Protein AF-A0A1I6L9S2-F1 (afdb_monomer_lite)

Radius of gyration: 22.41 Å; chains: 1; bounding box: 46×23×74 Å

Secondary structure (DSSP, 8-state):
---------------HHHHHHHHHHHHHHHHHHHHHHHHGGG-S-HHHHHHHHHHHHHHHHHHHHHHHHHHHT-----SSSSSSS---

Sequence (88 aa):
MGREILSDQHYFEISGRFRDAVLARIERLERDAHEDSLLIADLLSPAHQRRQAQLVAAQIEEAVRLRACLCGTSVTVQSIHKVLTRGD

Structure (mmCIF, N/CA/C/O backbone):
data_AF-A0A1I6L9S2-F1
#
_entry.id   AF-A0A1I6L9S2-F1
#
loop_
_atom_site.group_PDB
_atom_site.id
_atom_site.type_symbol
_atom_site.label_atom_id
_atom_site.label_alt_id
_atom_site.label_comp_id
_atom_site.label_asym_id
_atom_site.label_entity_id
_atom_site.label_seq_id
_atom_site.pdbx_PDB_ins_code
_atom_site.Cartn_x
_atom_site.Cartn_y
_atom_site.Cartn_z
_atom_site.occupancy
_atom_site.B_iso_or_equiv
_atom_site.auth_seq_id
_atom_site.auth_comp_id
_atom_site.auth_asym_id
_atom_site.auth_atom_id
_atom_site.pdbx_PDB_model_num
ATOM 1 N N . MET A 1 1 ? -8.354 -1.090 55.314 1.00 36.25 1 MET A N 1
ATOM 2 C CA . MET A 1 1 ? -7.419 -0.440 54.372 1.00 36.25 1 MET A CA 1
ATOM 3 C C . MET A 1 1 ? -7.405 -1.247 53.082 1.00 36.25 1 MET A C 1
ATOM 5 O O . MET A 1 1 ? -6.685 -2.232 52.998 1.00 36.25 1 MET A O 1
ATOM 9 N N . GLY A 1 2 ? -8.286 -0.911 52.138 1.00 37.88 2 GLY A N 1
ATOM 10 C CA . GLY A 1 2 ? -8.322 -1.540 50.817 1.00 37.88 2 GLY A CA 1
ATOM 11 C C . GLY A 1 2 ? -7.392 -0.780 49.879 1.00 37.88 2 GLY A C 1
ATOM 12 O O . GLY A 1 2 ? -7.464 0.443 49.824 1.00 37.88 2 GLY A O 1
ATOM 13 N N . ARG A 1 3 ? -6.480 -1.481 49.199 1.00 42.81 3 ARG A N 1
ATOM 14 C CA . ARG A 1 3 ? -5.661 -0.888 48.137 1.00 42.81 3 ARG A CA 1
ATOM 15 C C . ARG A 1 3 ? -6.561 -0.616 46.936 1.00 42.81 3 ARG A C 1
ATOM 17 O O . ARG A 1 3 ? -6.868 -1.533 46.181 1.00 42.81 3 ARG A O 1
ATOM 24 N N . GLU A 1 4 ? -6.952 0.637 46.765 1.00 45.66 4 GLU A N 1
ATOM 25 C CA . GLU A 1 4 ? -7.425 1.154 45.486 1.00 45.66 4 GLU A CA 1
ATOM 26 C C . GLU A 1 4 ? -6.225 1.231 44.539 1.00 45.66 4 GLU A C 1
ATOM 28 O O . GLU A 1 4 ? -5.480 2.206 44.517 1.00 45.66 4 GLU A O 1
ATOM 33 N N . ILE A 1 5 ? -6.003 0.166 43.768 1.00 49.53 5 ILE A N 1
ATOM 34 C CA . ILE A 1 5 ? -5.282 0.298 42.504 1.00 49.53 5 ILE A CA 1
ATOM 35 C C . ILE A 1 5 ? -6.351 0.654 41.476 1.00 49.53 5 ILE A C 1
ATOM 37 O O . ILE A 1 5 ? -6.891 -0.210 40.791 1.00 49.53 5 ILE A O 1
ATOM 41 N N . LEU A 1 6 ? -6.694 1.94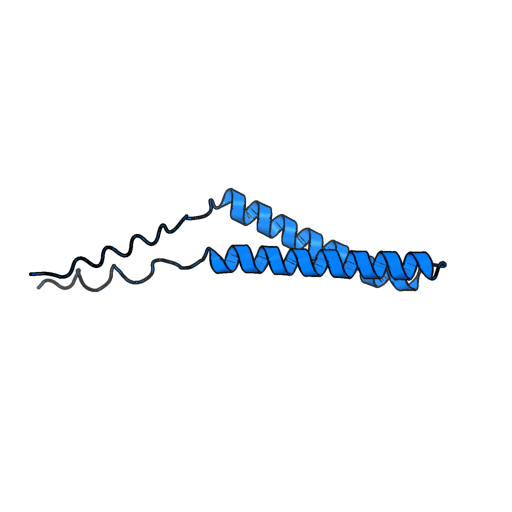0 41.411 1.00 44.88 6 LEU A N 1
ATOM 42 C CA . LEU A 1 6 ? -7.327 2.508 40.230 1.00 44.88 6 LEU A CA 1
ATOM 43 C C . LEU A 1 6 ? -6.254 2.501 39.137 1.00 44.88 6 LEU A C 1
ATOM 45 O O . LEU A 1 6 ? -5.488 3.450 38.988 1.00 44.88 6 LEU A O 1
ATOM 49 N N . SER A 1 7 ? -6.123 1.380 38.423 1.00 41.81 7 SER A N 1
ATOM 50 C CA . SER A 1 7 ? -5.404 1.379 37.156 1.00 41.81 7 SER A CA 1
ATOM 51 C C . SER A 1 7 ? -6.294 2.106 36.161 1.00 41.81 7 SER A C 1
ATOM 53 O O . SER A 1 7 ? -7.161 1.503 35.527 1.00 41.81 7 SER A O 1
ATOM 55 N N . ASP A 1 8 ? -6.091 3.414 36.085 1.00 42.69 8 ASP A N 1
ATOM 56 C CA . ASP A 1 8 ? -6.658 4.320 35.096 1.00 42.69 8 ASP A CA 1
ATOM 57 C C . ASP A 1 8 ? -6.060 4.005 33.715 1.00 42.69 8 ASP A C 1
ATOM 59 O O . ASP A 1 8 ? -5.292 4.758 33.117 1.00 42.69 8 ASP A O 1
ATOM 63 N N . GLN A 1 9 ? -6.325 2.791 33.233 1.00 40.62 9 GLN A N 1
ATOM 64 C CA . GLN A 1 9 ? -6.077 2.428 31.855 1.00 40.62 9 GLN A CA 1
ATOM 65 C C . GLN A 1 9 ? -7.191 3.088 31.058 1.00 40.62 9 GLN A C 1
ATOM 67 O O . GLN A 1 9 ? -8.281 2.545 30.915 1.00 40.62 9 GLN A O 1
ATOM 72 N N . HIS A 1 10 ? -6.923 4.298 30.581 1.00 38.06 10 HIS A N 1
ATOM 73 C CA . HIS A 1 10 ? -7.727 4.960 29.569 1.00 38.06 10 HIS A CA 1
ATOM 74 C C . HIS A 1 10 ? -7.777 4.081 28.306 1.00 38.06 10 HIS A C 1
ATOM 76 O O . HIS A 1 10 ? -6.956 4.204 27.396 1.00 38.06 10 HIS A O 1
ATOM 82 N N . TYR A 1 11 ? -8.745 3.167 28.264 1.00 49.66 11 TYR A N 1
ATOM 83 C CA . TYR A 1 11 ? -9.126 2.411 27.080 1.00 49.66 11 TYR A CA 1
ATOM 84 C C . TYR A 1 11 ? -9.812 3.377 26.115 1.00 49.66 11 TYR A C 1
ATOM 86 O O . TYR A 1 11 ? -11.023 3.579 26.165 1.00 49.66 11 TYR A O 1
ATOM 94 N N . PHE A 1 12 ? -9.035 4.028 25.251 1.00 51.12 12 PHE A N 1
ATOM 95 C CA . PHE A 1 12 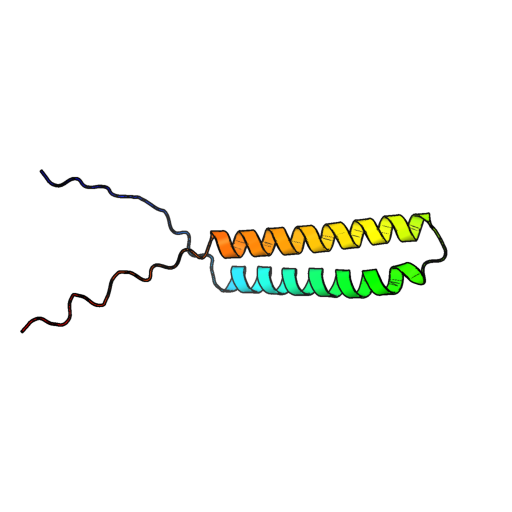? -9.606 4.759 24.127 1.00 51.12 12 PHE A CA 1
ATOM 96 C C . PHE A 1 12 ? -10.166 3.746 23.129 1.00 51.12 12 PHE A C 1
ATOM 98 O O . PHE A 1 12 ? -9.437 3.143 22.342 1.00 51.12 12 PHE A O 1
ATOM 105 N N . GLU A 1 13 ? -11.478 3.547 23.184 1.00 60.47 13 GLU A N 1
ATOM 106 C CA . GLU A 1 13 ? -12.209 2.755 22.207 1.00 60.47 13 GLU A CA 1
ATOM 107 C C . GLU A 1 13 ? -12.178 3.511 20.870 1.00 60.47 13 GLU A C 1
ATOM 109 O O . GLU A 1 13 ? -12.812 4.555 20.699 1.00 60.47 13 GLU A O 1
ATOM 114 N N . ILE A 1 14 ? -11.367 3.046 19.915 1.00 71.69 14 ILE A N 1
ATOM 115 C CA . ILE A 1 14 ? -11.360 3.657 18.584 1.00 71.69 14 ILE A CA 1
ATOM 116 C C . ILE A 1 14 ? -12.735 3.472 17.952 1.00 71.69 14 ILE A C 1
ATOM 118 O O . ILE A 1 14 ? -13.244 2.352 17.876 1.00 71.69 14 ILE A O 1
ATOM 122 N N . SER A 1 15 ? -13.309 4.566 17.446 1.00 82.25 15 SER A N 1
ATOM 123 C CA . SER A 1 15 ? -14.614 4.511 16.785 1.00 82.25 15 SER A CA 1
ATOM 124 C C . SER A 1 15 ? -14.617 3.492 15.638 1.00 82.25 15 SER A C 1
ATOM 126 O O . SER A 1 15 ? -13.644 3.395 14.884 1.00 82.25 15 SER A O 1
ATOM 128 N N . GLY A 1 16 ? -15.734 2.778 15.457 1.00 84.44 16 GLY A N 1
ATOM 129 C CA . GLY A 1 16 ? -15.895 1.820 14.354 1.00 84.44 16 GLY A CA 1
ATOM 130 C C . GLY A 1 16 ? -15.592 2.443 12.988 1.00 84.44 16 GLY A C 1
ATOM 131 O O . GLY A 1 16 ? -14.825 1.887 12.216 1.00 84.44 16 GLY A O 1
ATOM 132 N N . ARG A 1 17 ? -16.045 3.684 12.752 1.00 86.38 17 ARG A N 1
ATOM 133 C CA . ARG A 1 17 ? -15.754 4.431 11.514 1.00 86.38 17 ARG A CA 1
ATOM 134 C C . ARG A 1 17 ? -14.257 4.622 11.260 1.00 86.38 17 ARG A C 1
ATOM 136 O O . ARG A 1 17 ? -13.822 4.552 10.115 1.00 86.38 17 ARG A O 1
ATOM 143 N N . PHE A 1 18 ? -13.476 4.895 12.307 1.00 87.00 18 PHE A N 1
ATOM 144 C CA . PHE 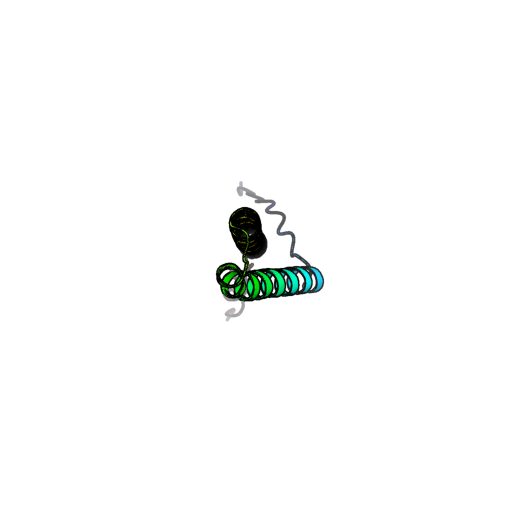A 1 18 ? -12.024 5.015 12.181 1.00 87.00 18 PHE A CA 1
ATOM 145 C C . PHE A 1 18 ? -11.393 3.659 11.865 1.00 87.00 18 PHE A C 1
ATOM 147 O O . PHE A 1 18 ? -10.567 3.573 10.960 1.00 87.00 18 PHE A O 1
ATOM 154 N N . ARG A 1 19 ? -11.816 2.599 12.565 1.00 90.12 19 ARG A N 1
ATOM 155 C CA . ARG A 1 19 ? -11.360 1.230 12.295 1.00 90.12 19 ARG A CA 1
ATOM 156 C C . ARG A 1 19 ? -11.613 0.848 10.837 1.00 90.12 19 ARG A C 1
ATOM 158 O O . ARG A 1 19 ? -10.674 0.434 10.167 1.00 90.12 19 ARG A O 1
ATOM 165 N N . ASP A 1 20 ? -12.827 1.056 10.340 1.00 91.62 20 ASP A N 1
ATOM 166 C CA . ASP A 1 20 ? -13.208 0.724 8.964 1.00 91.62 20 ASP A CA 1
ATOM 167 C C . ASP A 1 20 ? -12.38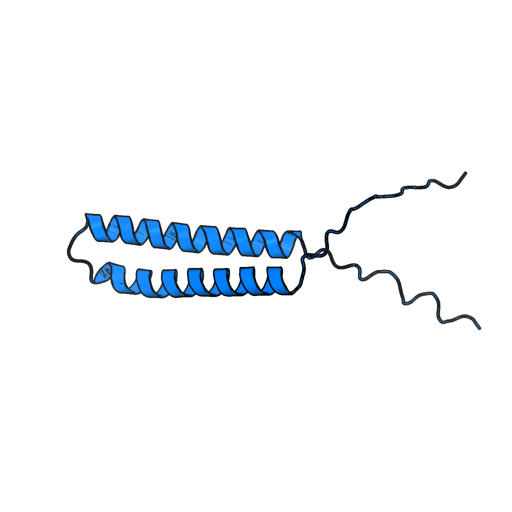7 1.522 7.944 1.00 91.62 20 ASP A C 1
ATOM 169 O O . ASP A 1 20 ? -11.901 0.969 6.958 1.00 91.62 20 ASP A O 1
ATOM 173 N N . ALA A 1 21 ? -12.156 2.813 8.201 1.00 94.38 21 ALA A N 1
ATOM 174 C CA . ALA A 1 21 ? -11.326 3.650 7.337 1.00 94.38 21 ALA A CA 1
ATOM 175 C C . ALA A 1 21 ? -9.862 3.177 7.290 1.00 94.38 21 ALA A C 1
ATOM 177 O O . ALA A 1 21 ? -9.242 3.184 6.222 1.00 94.38 21 ALA A O 1
ATOM 178 N N . VAL A 1 22 ? -9.303 2.755 8.429 1.00 94.25 22 VAL A N 1
ATOM 179 C CA . VAL A 1 22 ? -7.944 2.203 8.497 1.00 94.25 22 VAL A CA 1
ATOM 180 C C . VAL A 1 22 ? -7.873 0.841 7.808 1.00 94.25 22 VAL A C 1
ATOM 182 O O . VAL A 1 22 ? -6.947 0.620 7.032 1.00 94.25 22 VAL A O 1
ATOM 185 N N . LEU A 1 23 ? -8.857 -0.039 8.013 1.00 95.50 23 LEU A N 1
ATOM 186 C CA . LEU A 1 23 ? -8.940 -1.337 7.333 1.00 95.50 23 LEU A CA 1
ATOM 187 C C . LEU A 1 23 ? -9.019 -1.174 5.811 1.00 95.50 23 LEU A C 1
ATOM 189 O O . LEU A 1 23 ? -8.208 -1.756 5.097 1.00 95.50 23 LEU A O 1
ATOM 193 N N . ALA A 1 24 ? -9.887 -0.292 5.313 1.00 97.88 24 ALA A N 1
ATOM 194 C CA . ALA A 1 24 ? -9.981 -0.001 3.882 1.00 97.88 24 ALA A CA 1
ATOM 195 C C . ALA A 1 24 ? -8.668 0.568 3.307 1.00 97.88 24 ALA A C 1
ATOM 197 O O . ALA A 1 24 ? -8.323 0.339 2.145 1.00 97.88 24 ALA A O 1
ATOM 198 N N . ARG A 1 25 ? -7.907 1.328 4.109 1.00 98.00 25 ARG A N 1
ATOM 199 C CA . ARG A 1 25 ? -6.576 1.808 3.712 1.00 98.00 25 ARG A CA 1
ATOM 200 C C . ARG A 1 25 ? -5.557 0.673 3.654 1.00 98.00 25 ARG A C 1
ATOM 202 O O . ARG A 1 25 ? -4.785 0.655 2.700 1.00 98.00 25 ARG A O 1
ATOM 209 N N . ILE A 1 26 ? -5.564 -0.237 4.626 1.00 98.12 26 ILE A N 1
ATOM 210 C CA . ILE A 1 26 ? -4.707 -1.431 4.638 1.00 98.12 26 ILE A CA 1
ATOM 211 C C . ILE A 1 26 ? -4.964 -2.272 3.384 1.00 98.12 26 ILE A C 1
ATOM 213 O O . ILE A 1 26 ? -4.025 -2.549 2.648 1.00 98.12 26 ILE A O 1
ATOM 217 N N . GLU A 1 27 ? -6.226 -2.588 3.088 1.00 98.25 27 GLU A N 1
ATOM 218 C CA . GLU A 1 27 ? -6.597 -3.391 1.913 1.00 98.25 27 GLU A CA 1
ATOM 219 C C . GLU A 1 27 ? -6.131 -2.757 0.601 1.00 98.25 27 GLU A C 1
ATOM 221 O O . GLU A 1 27 ? -5.672 -3.448 -0.306 1.00 98.25 27 GLU A O 1
ATOM 226 N N . ARG A 1 28 ? -6.232 -1.427 0.489 1.00 98.56 28 ARG A N 1
ATOM 227 C CA . ARG A 1 28 ? -5.720 -0.710 -0.680 1.00 98.56 28 ARG A CA 1
ATOM 228 C C . ARG A 1 28 ? -4.201 -0.804 -0.784 1.00 98.56 28 ARG A C 1
ATOM 230 O O . ARG A 1 28 ? -3.720 -1.130 -1.854 1.00 98.56 28 ARG A O 1
ATOM 237 N N . LEU A 1 29 ? -3.464 -0.565 0.300 1.00 98.56 29 LEU A N 1
ATOM 238 C CA . LEU A 1 29 ? -2.001 -0.673 0.287 1.00 98.56 29 LEU A CA 1
ATOM 239 C C . LEU A 1 29 ? -1.535 -2.079 -0.104 1.00 98.56 29 LEU A C 1
ATOM 241 O O . LEU A 1 29 ? -0.594 -2.212 -0.876 1.00 98.56 29 LEU A O 1
ATOM 245 N N . GLU A 1 30 ? -2.200 -3.116 0.407 1.00 98.38 30 GLU A N 1
ATOM 246 C CA . GLU A 1 30 ? -1.876 -4.513 0.104 1.00 98.38 30 GLU A CA 1
ATOM 247 C C . GLU A 1 30 ? -2.181 -4.869 -1.356 1.00 98.38 30 GLU A C 1
ATOM 249 O O . GLU A 1 30 ? -1.357 -5.506 -2.014 1.00 98.38 30 GLU A O 1
ATOM 254 N N . ARG A 1 31 ? -3.334 -4.433 -1.882 1.00 98.44 31 ARG A N 1
ATOM 255 C CA . ARG A 1 31 ? -3.689 -4.635 -3.292 1.00 98.44 31 ARG A CA 1
ATOM 256 C C . ARG A 1 31 ? -2.728 -3.900 -4.221 1.00 98.44 31 ARG A C 1
ATOM 258 O O . ARG A 1 31 ? -2.195 -4.523 -5.132 1.00 98.44 31 ARG A O 1
ATOM 265 N N . ASP A 1 32 ? -2.487 -2.617 -3.969 1.00 98.12 32 ASP A N 1
ATOM 266 C CA . ASP A 1 32 ? -1.623 -1.791 -4.811 1.00 98.12 32 ASP A CA 1
ATOM 267 C C . ASP A 1 32 ? -0.190 -2.358 -4.803 1.00 98.12 32 ASP A C 1
ATOM 269 O O . ASP A 1 32 ? 0.399 -2.543 -5.861 1.00 98.12 32 ASP A O 1
ATOM 273 N N . ALA A 1 33 ? 0.333 -2.765 -3.637 1.00 98.19 33 ALA A N 1
ATOM 274 C CA . ALA A 1 33 ? 1.641 -3.416 -3.533 1.00 98.19 33 ALA A CA 1
ATOM 275 C C . ALA A 1 33 ? 1.716 -4.739 -4.308 1.00 98.19 33 ALA A C 1
ATOM 277 O O . ALA A 1 33 ? 2.743 -5.045 -4.917 1.00 98.19 33 ALA A O 1
ATOM 278 N N . HIS A 1 34 ? 0.643 -5.535 -4.287 1.00 98.19 34 HIS A N 1
ATOM 279 C CA . HIS A 1 34 ? 0.575 -6.773 -5.053 1.00 98.19 34 HIS A CA 1
ATOM 280 C C . HIS A 1 34 ? 0.597 -6.498 -6.560 1.00 98.19 34 HIS A C 1
ATOM 282 O O . HIS A 1 34 ? 1.444 -7.051 -7.261 1.00 98.19 34 HIS A O 1
ATOM 288 N N . GLU A 1 35 ? -0.276 -5.617 -7.046 1.00 97.56 35 GLU A N 1
ATOM 289 C CA . GLU A 1 35 ? -0.346 -5.234 -8.460 1.00 97.56 35 GLU A CA 1
ATOM 290 C C . GLU A 1 35 ? 0.982 -4.632 -8.939 1.00 97.56 35 GLU A C 1
ATOM 292 O O . GLU A 1 35 ? 1.551 -5.086 -9.934 1.00 97.56 35 GLU A O 1
ATOM 297 N N . ASP A 1 36 ? 1.538 -3.691 -8.175 1.00 96.31 36 ASP A N 1
ATOM 298 C CA . ASP A 1 36 ? 2.816 -3.052 -8.469 1.00 96.31 36 ASP A CA 1
ATOM 299 C C . ASP A 1 36 ? 3.954 -4.076 -8.527 1.00 96.31 36 ASP A C 1
ATOM 301 O O . ASP A 1 36 ? 4.803 -3.991 -9.414 1.00 96.31 36 ASP A O 1
ATOM 305 N N . SER A 1 37 ? 3.963 -5.075 -7.634 1.00 97.31 37 SER A N 1
ATOM 306 C CA . SER A 1 37 ? 4.999 -6.114 -7.617 1.00 97.31 37 SER A CA 1
ATOM 307 C C . SER A 1 37 ? 5.017 -6.973 -8.883 1.00 97.31 37 SER A C 1
ATOM 309 O O . SER A 1 37 ? 6.097 -7.336 -9.354 1.00 97.31 37 SER A O 1
ATOM 311 N N . LEU A 1 38 ? 3.844 -7.253 -9.462 1.00 97.44 38 LEU A N 1
ATOM 312 C CA . LEU A 1 38 ? 3.718 -8.020 -10.703 1.00 97.44 38 LEU A CA 1
ATOM 313 C C . LEU A 1 38 ? 4.255 -7.226 -11.897 1.00 97.44 38 LEU A C 1
ATOM 315 O O . LEU A 1 38 ? 4.929 -7.786 -12.758 1.00 97.44 38 LEU A O 1
ATOM 319 N N . LEU A 1 39 ? 4.016 -5.913 -11.911 1.00 95.12 39 LEU A N 1
ATOM 320 C CA . LEU A 1 39 ? 4.400 -5.026 -13.009 1.00 95.12 39 LEU A CA 1
ATOM 321 C C . LEU A 1 39 ? 5.884 -4.628 -12.994 1.00 95.12 39 LEU A C 1
ATOM 323 O O . LEU A 1 39 ? 6.385 -4.118 -13.996 1.00 95.12 39 LEU A O 1
ATOM 327 N N . ILE A 1 40 ? 6.620 -4.861 -11.896 1.00 95.81 40 ILE A N 1
ATOM 328 C CA . ILE A 1 40 ? 8.055 -4.524 -11.811 1.00 95.81 40 ILE A CA 1
ATOM 329 C C . ILE A 1 40 ? 8.847 -5.178 -12.947 1.00 95.81 40 ILE A C 1
ATOM 331 O O . ILE A 1 40 ? 9.716 -4.527 -13.530 1.00 95.81 40 ILE A O 1
ATOM 335 N N . ALA A 1 41 ? 8.557 -6.441 -13.266 1.00 93.06 41 ALA A N 1
ATOM 336 C CA . ALA A 1 41 ? 9.283 -7.189 -14.291 1.00 93.06 41 ALA A CA 1
ATOM 337 C C . ALA A 1 41 ? 9.113 -6.594 -15.701 1.00 93.06 41 ALA A C 1
ATOM 339 O O . ALA A 1 41 ? 10.019 -6.716 -16.526 1.00 93.06 41 ALA A O 1
ATOM 340 N N . ASP A 1 42 ? 8.006 -5.889 -15.945 1.00 96.31 42 ASP A N 1
ATOM 341 C CA . ASP A 1 42 ? 7.674 -5.297 -17.243 1.00 96.31 42 ASP A CA 1
ATOM 342 C C . ASP A 1 42 ? 8.309 -3.907 -17.443 1.00 96.31 42 ASP A C 1
ATOM 344 O O . ASP A 1 42 ? 8.305 -3.347 -18.545 1.00 96.31 42 ASP A O 1
ATOM 348 N N . LEU A 1 43 ? 8.895 -3.320 -16.392 1.00 95.38 43 LEU A N 1
ATOM 349 C CA . LEU A 1 43 ? 9.540 -2.012 -16.476 1.00 95.38 43 LEU A CA 1
ATOM 350 C C . LEU A 1 43 ? 10.883 -2.106 -17.210 1.00 95.38 43 LEU A C 1
ATOM 352 O O . LEU A 1 43 ? 11.828 -2.731 -16.740 1.00 95.38 43 LEU A O 1
ATOM 356 N N . LEU A 1 44 ? 11.022 -1.368 -18.312 1.00 95.56 44 LEU A N 1
ATOM 357 C CA . LEU A 1 44 ? 12.229 -1.377 -19.154 1.00 95.56 44 LEU A CA 1
ATOM 358 C C . LEU A 1 44 ? 13.476 -0.762 -18.495 1.00 95.56 44 LEU A C 1
ATOM 360 O O . LEU A 1 44 ? 14.602 -1.038 -18.900 1.00 95.56 44 LEU A O 1
ATOM 364 N N . SER A 1 45 ? 13.291 0.118 -17.508 1.00 97.56 45 SER A N 1
ATOM 365 C CA . SER A 1 45 ? 14.392 0.843 -16.866 1.00 97.56 45 SER A CA 1
ATOM 366 C C . SER A 1 45 ? 14.737 0.237 -15.505 1.00 97.56 45 SER A C 1
ATOM 368 O O . SER A 1 45 ? 13.893 0.271 -14.604 1.00 97.56 45 SER A O 1
ATOM 370 N N . PRO A 1 46 ? 15.998 -0.175 -15.270 1.00 96.81 46 PRO A N 1
ATOM 371 C CA . PRO A 1 46 ? 16.450 -0.645 -13.958 1.00 96.81 46 PRO A CA 1
ATOM 372 C C . PRO A 1 46 ? 16.300 0.398 -12.841 1.00 96.81 46 PRO A C 1
ATOM 374 O O . PRO A 1 46 ? 16.241 0.067 -11.658 1.00 96.81 46 PRO A O 1
ATOM 377 N N . ALA A 1 47 ? 16.270 1.691 -13.180 1.00 97.44 47 ALA A N 1
ATOM 378 C CA . ALA A 1 47 ? 15.999 2.742 -12.203 1.00 97.44 47 ALA A CA 1
ATOM 379 C C . ALA A 1 47 ? 14.513 2.797 -11.816 1.00 97.44 47 ALA A C 1
ATOM 381 O O . ALA A 1 47 ? 14.204 3.065 -10.656 1.00 97.44 47 ALA A O 1
ATOM 382 N N . HIS A 1 48 ? 13.605 2.536 -12.763 1.00 97.44 48 HIS A N 1
ATOM 383 C CA . HIS A 1 48 ? 12.168 2.446 -12.492 1.00 97.44 48 HIS A CA 1
ATOM 384 C C . HIS A 1 48 ? 11.840 1.191 -11.693 1.00 97.44 48 HIS A C 1
ATOM 386 O O . HIS A 1 48 ? 11.153 1.310 -10.688 1.00 97.44 48 HIS A O 1
ATOM 392 N N . GLN A 1 49 ? 12.429 0.044 -12.041 1.00 97.94 49 GLN A N 1
ATOM 393 C CA . GLN A 1 49 ? 12.289 -1.194 -11.267 1.00 97.94 49 GLN A CA 1
ATOM 394 C C . GLN A 1 49 ? 12.668 -0.996 -9.795 1.00 97.94 49 GLN A C 1
ATOM 396 O O . GLN A 1 49 ? 11.905 -1.348 -8.902 1.00 97.94 49 GLN A O 1
ATOM 401 N N . ARG A 1 50 ? 13.820 -0.364 -9.526 1.00 97.94 50 ARG A N 1
ATOM 402 C CA . ARG A 1 50 ? 14.269 -0.089 -8.151 1.00 97.94 50 ARG A CA 1
ATOM 403 C C . ARG A 1 50 ? 13.328 0.844 -7.396 1.00 97.94 50 ARG A C 1
ATOM 405 O O . ARG A 1 50 ? 13.020 0.576 -6.241 1.00 97.94 50 ARG A O 1
ATOM 412 N N . ARG A 1 51 ? 12.871 1.925 -8.037 1.00 97.56 51 ARG A N 1
ATOM 413 C CA . ARG A 1 51 ? 11.908 2.852 -7.424 1.00 97.56 51 ARG A CA 1
ATOM 414 C C . ARG A 1 51 ? 10.574 2.165 -7.133 1.00 97.56 51 ARG A C 1
ATOM 416 O O . ARG A 1 51 ? 10.038 2.345 -6.048 1.00 97.56 51 ARG A O 1
ATOM 423 N N . GLN A 1 52 ? 10.090 1.342 -8.059 1.00 98.00 52 GLN A N 1
ATOM 424 C CA . GLN A 1 52 ? 8.849 0.594 -7.893 1.00 98.00 52 GLN A CA 1
ATOM 425 C C . GLN A 1 52 ? 8.968 -0.446 -6.771 1.00 98.00 52 GLN A C 1
ATOM 427 O O . GLN A 1 52 ? 8.098 -0.524 -5.914 1.00 98.00 52 GLN A O 1
ATOM 432 N N . ALA A 1 53 ? 10.089 -1.165 -6.682 1.00 97.88 53 ALA A N 1
ATOM 433 C CA . ALA A 1 53 ? 10.350 -2.089 -5.578 1.00 97.88 53 ALA A CA 1
ATOM 434 C C . ALA A 1 53 ? 10.396 -1.383 -4.209 1.00 97.88 53 ALA A C 1
ATOM 436 O O . ALA A 1 53 ? 9.883 -1.905 -3.221 1.00 97.88 53 ALA A O 1
ATOM 437 N N . GLN A 1 54 ? 10.983 -0.182 -4.139 1.00 98.31 54 GLN A N 1
ATOM 438 C CA . GLN A 1 54 ? 10.987 0.630 -2.917 1.00 98.31 54 GLN A CA 1
ATOM 439 C C . GLN A 1 54 ? 9.581 1.104 -2.532 1.00 98.31 54 GLN A C 1
ATOM 441 O O . GLN A 1 54 ? 9.249 1.115 -1.348 1.00 98.31 54 GLN A O 1
ATOM 446 N N . LEU A 1 55 ? 8.753 1.465 -3.516 1.00 97.75 55 LEU A N 1
ATOM 447 C CA . LEU A 1 55 ? 7.357 1.833 -3.287 1.00 97.75 55 LEU A CA 1
ATOM 448 C C . LEU A 1 55 ? 6.555 0.655 -2.720 1.00 97.75 55 LEU A C 1
ATOM 450 O O . LEU A 1 55 ? 5.901 0.822 -1.692 1.00 97.75 55 LEU A O 1
ATOM 454 N N . VAL A 1 56 ? 6.685 -0.532 -3.323 1.00 98.50 56 VAL A N 1
ATOM 455 C CA . VAL A 1 56 ? 6.061 -1.777 -2.840 1.00 98.50 56 VAL A CA 1
ATOM 456 C C . VAL A 1 56 ? 6.449 -2.055 -1.389 1.00 98.50 56 VAL A C 1
ATOM 458 O O . VAL A 1 56 ? 5.588 -2.306 -0.546 1.00 98.50 56 VAL A O 1
ATOM 461 N N . ALA A 1 57 ? 7.739 -1.945 -1.058 1.00 98.31 57 ALA A N 1
ATOM 462 C CA . ALA A 1 57 ? 8.207 -2.132 0.313 1.00 98.31 57 ALA A CA 1
ATOM 463 C C . ALA A 1 57 ? 7.570 -1.126 1.290 1.00 98.31 57 ALA A C 1
ATOM 465 O O . ALA A 1 57 ? 7.126 -1.517 2.369 1.00 98.31 57 ALA A O 1
ATOM 466 N N . ALA A 1 58 ? 7.473 0.150 0.904 1.00 98.25 58 ALA A N 1
ATOM 467 C CA . ALA A 1 58 ? 6.869 1.190 1.733 1.00 98.25 58 ALA A CA 1
ATOM 468 C C . ALA A 1 58 ? 5.354 0.992 1.932 1.00 98.25 58 ALA A C 1
ATOM 470 O O . ALA A 1 58 ? 4.845 1.220 3.032 1.00 98.25 58 ALA A O 1
ATOM 471 N N . GLN A 1 59 ? 4.630 0.549 0.898 1.00 98.12 59 GLN A N 1
ATOM 472 C CA . GLN A 1 59 ? 3.203 0.221 0.992 1.00 98.12 59 GLN A CA 1
ATOM 473 C C . GLN A 1 59 ? 2.966 -0.935 1.978 1.00 98.12 59 GLN A C 1
ATOM 475 O O . GLN A 1 59 ? 2.091 -0.836 2.842 1.00 98.12 59 GLN A O 1
ATOM 480 N N . ILE A 1 60 ? 3.779 -1.996 1.895 1.00 98.44 60 ILE A N 1
ATOM 481 C C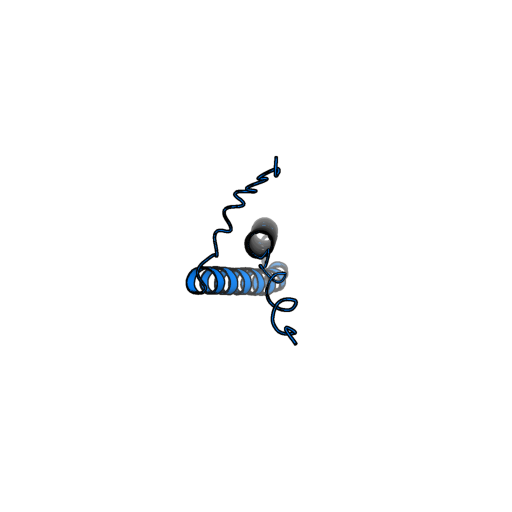A . ILE A 1 60 ? 3.706 -3.155 2.799 1.00 98.44 60 ILE A CA 1
ATOM 482 C C . ILE A 1 60 ? 4.040 -2.750 4.239 1.00 98.44 60 ILE A C 1
ATOM 484 O O . ILE A 1 60 ? 3.307 -3.109 5.162 1.00 98.44 60 ILE A O 1
ATOM 488 N N . GLU A 1 61 ? 5.113 -1.982 4.451 1.00 98.31 61 GLU A N 1
ATOM 489 C CA . GLU A 1 61 ? 5.493 -1.509 5.787 1.00 98.31 61 GLU A CA 1
ATOM 490 C C . GLU A 1 61 ? 4.360 -0.696 6.426 1.00 98.31 61 GLU A C 1
ATOM 492 O O . GLU A 1 61 ? 3.995 -0.924 7.580 1.00 98.31 61 GLU A O 1
ATOM 497 N N . GLU A 1 62 ? 3.752 0.218 5.670 1.00 98.25 62 GLU A N 1
ATOM 498 C CA . GLU A 1 62 ? 2.640 1.023 6.165 1.00 98.25 62 GLU A CA 1
ATOM 499 C C . GLU A 1 62 ? 1.412 0.168 6.506 1.00 98.25 62 GLU A C 1
ATOM 501 O O . GLU A 1 62 ? 0.807 0.367 7.562 1.00 98.25 62 GLU A O 1
ATOM 506 N N . ALA A 1 63 ? 1.060 -0.813 5.671 1.00 97.88 63 ALA A N 1
ATOM 507 C CA . ALA A 1 63 ? -0.032 -1.738 5.965 1.00 97.88 63 ALA A CA 1
ATOM 508 C C . ALA A 1 63 ? 0.209 -2.489 7.289 1.00 97.88 63 ALA A C 1
ATOM 510 O O . ALA A 1 63 ? -0.686 -2.571 8.136 1.00 97.88 63 ALA A O 1
ATOM 511 N N . VAL A 1 64 ? 1.441 -2.959 7.519 1.00 97.50 64 VAL A N 1
ATOM 512 C CA . VAL A 1 64 ? 1.845 -3.610 8.774 1.00 97.50 64 VAL A CA 1
ATOM 513 C C . VAL A 1 64 ? 1.733 -2.654 9.963 1.00 97.50 64 VAL A C 1
ATOM 515 O O . VAL A 1 64 ? 1.156 -3.027 10.989 1.00 97.50 64 VAL A O 1
ATOM 518 N N . ARG A 1 65 ? 2.220 -1.412 9.841 1.00 95.88 65 ARG A N 1
ATOM 519 C CA . ARG A 1 65 ? 2.117 -0.401 10.911 1.00 95.88 65 ARG A CA 1
ATOM 520 C C . ARG A 1 65 ? 0.666 -0.109 11.282 1.00 95.88 65 ARG A C 1
ATOM 522 O O . ARG A 1 65 ? 0.331 -0.059 12.466 1.00 95.88 65 ARG A O 1
ATOM 529 N N . LEU A 1 66 ? -0.208 0.035 10.289 1.00 93.50 66 LEU A N 1
ATOM 530 C CA . LEU A 1 66 ? -1.633 0.282 10.509 1.00 93.50 66 LEU A CA 1
ATOM 531 C C . LEU A 1 66 ? -2.324 -0.917 11.175 1.00 93.50 66 LEU A C 1
ATOM 533 O O . LEU A 1 66 ? -3.103 -0.724 12.111 1.00 93.50 66 LEU A O 1
ATOM 537 N N . ARG A 1 67 ? -1.998 -2.155 10.773 1.00 92.94 67 ARG A N 1
ATOM 538 C CA . ARG A 1 67 ? -2.488 -3.369 11.453 1.00 92.94 67 ARG A CA 1
ATOM 539 C C . ARG A 1 67 ? -2.033 -3.411 12.913 1.00 92.94 67 ARG A C 1
ATOM 541 O O . ARG A 1 67 ? -2.857 -3.642 13.794 1.00 92.94 67 ARG A O 1
ATOM 548 N N . ALA A 1 68 ? -0.760 -3.126 13.188 1.00 87.94 68 ALA A N 1
ATOM 549 C CA . ALA A 1 68 ? -0.233 -3.079 14.551 1.00 87.94 68 ALA A CA 1
ATOM 550 C C . ALA A 1 68 ? -0.942 -2.017 15.412 1.00 87.94 68 ALA A C 1
ATOM 552 O O . ALA A 1 68 ? -1.281 -2.289 16.564 1.00 87.94 68 ALA A O 1
ATOM 553 N N . CYS A 1 69 ? -1.242 -0.846 14.842 1.00 86.00 69 CYS A N 1
ATOM 554 C CA . CYS A 1 69 ? -2.022 0.202 15.502 1.00 86.00 69 CYS A CA 1
ATOM 555 C C . CYS A 1 69 ? -3.439 -0.275 15.879 1.00 86.00 69 CYS A C 1
ATOM 557 O O . CYS A 1 69 ? -3.885 -0.052 17.006 1.00 86.00 69 CYS A O 1
ATOM 559 N N . LEU A 1 70 ? -4.130 -0.994 14.984 1.00 84.94 70 LEU A N 1
ATOM 560 C CA . LEU A 1 70 ? -5.457 -1.568 15.261 1.00 84.94 70 LEU A CA 1
ATOM 561 C C . LEU A 1 70 ? -5.432 -2.722 16.280 1.00 84.94 70 LEU A C 1
ATOM 563 O O . LEU A 1 70 ? -6.413 -2.927 16.997 1.00 84.94 70 LEU A O 1
ATOM 567 N N . CYS A 1 71 ? -4.335 -3.480 16.354 1.00 78.38 71 CYS A N 1
ATOM 568 C CA . CYS A 1 71 ? -4.157 -4.538 17.352 1.00 78.38 71 CYS A CA 1
ATOM 569 C C . CYS A 1 71 ? -3.841 -3.966 18.739 1.00 78.38 71 CYS A C 1
ATOM 571 O O . CYS A 1 71 ? -4.441 -4.384 19.725 1.00 78.38 71 CYS A O 1
ATOM 573 N N . GLY A 1 72 ? -2.950 -2.972 18.821 1.00 69.75 72 GLY A N 1
ATOM 574 C CA . GLY A 1 72 ? -2.580 -2.313 20.082 1.00 69.75 72 GLY A CA 1
ATOM 575 C C . GLY A 1 72 ? -3.723 -1.531 20.740 1.00 69.75 72 GLY A C 1
ATOM 576 O O . GLY A 1 72 ? -3.637 -1.161 21.904 1.00 69.75 72 GLY A O 1
ATOM 577 N N . THR A 1 73 ? -4.808 -1.310 20.005 1.00 58.84 73 THR A N 1
ATOM 578 C CA . THR A 1 73 ? -6.041 -0.653 20.457 1.00 58.84 73 THR A CA 1
ATOM 579 C C . THR A 1 73 ? -7.173 -1.643 20.751 1.00 58.84 73 THR A C 1
ATOM 581 O O . THR A 1 73 ? -8.241 -1.244 21.208 1.00 58.84 73 THR A O 1
ATOM 584 N N . SER A 1 74 ? -6.955 -2.942 20.521 1.00 47.03 74 SER A N 1
ATOM 585 C CA . SER A 1 74 ? -7.905 -4.022 20.796 1.00 47.03 74 SER A CA 1
ATOM 586 C C . SER A 1 74 ? -7.503 -4.802 22.049 1.00 47.03 74 SER A C 1
ATOM 588 O O . SER A 1 74 ? -7.336 -6.018 22.001 1.00 47.03 74 SER A O 1
ATOM 590 N N . VAL A 1 75 ? -7.356 -4.127 23.192 1.00 44.06 75 VAL A N 1
ATOM 591 C CA . VAL A 1 75 ? -7.452 -4.821 24.484 1.00 44.06 75 VAL A CA 1
ATOM 592 C C . VAL A 1 75 ? -8.912 -4.736 24.909 1.00 44.06 75 VAL A C 1
ATOM 594 O O . VAL A 1 75 ? -9.400 -3.707 25.366 1.00 44.06 75 VAL A O 1
ATOM 597 N N . THR A 1 76 ? -9.641 -5.812 24.639 1.00 40.44 76 THR A N 1
ATOM 598 C CA . THR A 1 76 ? -11.074 -5.917 24.896 1.00 40.44 76 THR A CA 1
ATOM 599 C C . THR A 1 76 ? -11.318 -6.194 26.376 1.00 40.44 76 THR A C 1
ATOM 601 O O . THR A 1 76 ? -10.790 -7.152 26.941 1.00 40.44 76 THR A O 1
ATOM 604 N N . VAL A 1 77 ? -12.188 -5.390 26.986 1.00 43.34 77 VAL A N 1
ATOM 605 C CA . VAL A 1 77 ? -12.844 -5.672 28.265 1.00 43.34 77 VAL A CA 1
ATOM 606 C C . VAL A 1 77 ? -13.753 -6.895 28.082 1.00 43.34 77 VAL A C 1
ATOM 608 O O . VAL A 1 77 ? -14.942 -6.790 27.808 1.00 43.34 77 VAL A O 1
ATOM 611 N N . GLN A 1 78 ? -13.187 -8.090 28.216 1.00 38.84 78 GLN A N 1
ATOM 612 C CA . GLN A 1 78 ? -13.939 -9.317 28.472 1.00 38.84 78 GLN A CA 1
ATOM 613 C C . GLN A 1 78 ? -13.392 -9.961 29.739 1.00 38.84 78 GLN A C 1
ATOM 615 O O . GLN A 1 78 ? -12.619 -10.910 29.685 1.00 38.84 78 GLN A O 1
ATOM 620 N N . SER A 1 79 ? -13.767 -9.426 30.903 1.00 42.12 79 SER A N 1
ATOM 621 C CA . SER A 1 79 ? -13.550 -10.104 32.193 1.00 42.12 79 SER A CA 1
ATOM 622 C C . SER A 1 79 ? -14.468 -9.647 33.326 1.00 42.12 79 SER A C 1
ATOM 624 O O . SER A 1 79 ? -14.174 -9.936 34.477 1.00 42.12 79 SER A O 1
ATOM 626 N N . ILE A 1 80 ? -15.596 -8.973 33.070 1.00 44.12 80 ILE A N 1
ATOM 627 C CA . ILE A 1 80 ? -16.560 -8.676 34.144 1.00 44.12 80 IL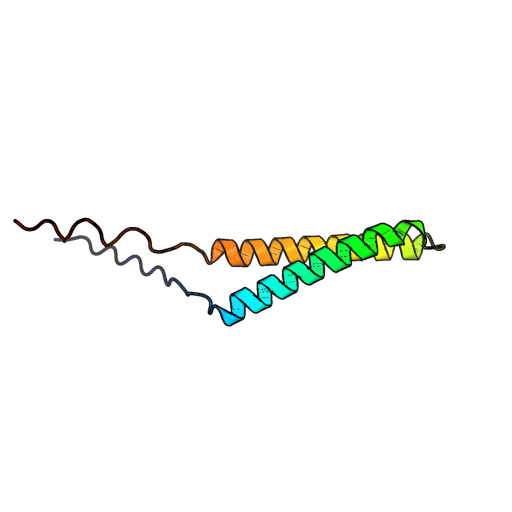E A CA 1
ATOM 628 C C . ILE A 1 80 ? -17.984 -8.707 33.584 1.00 44.12 80 ILE A C 1
ATOM 630 O O . ILE A 1 80 ? -18.492 -7.683 33.164 1.00 44.12 80 ILE A O 1
ATOM 634 N N . HIS A 1 81 ? -18.604 -9.892 33.518 1.00 41.28 81 HIS A N 1
ATOM 635 C CA . HIS A 1 81 ? -20.048 -10.096 33.769 1.00 41.28 81 HIS A CA 1
ATOM 636 C C . HIS A 1 81 ? -20.450 -11.578 33.636 1.00 41.28 81 HIS A C 1
ATOM 638 O O . HIS A 1 81 ? -21.350 -11.943 32.884 1.00 41.28 81 HIS A O 1
ATOM 644 N N . LYS A 1 82 ? -19.803 -12.473 34.400 1.00 43.09 82 LYS A N 1
ATOM 645 C CA . LYS A 1 82 ? -20.376 -13.812 34.644 1.00 43.09 82 LYS A CA 1
ATOM 646 C C . LYS A 1 82 ? -20.016 -14.428 36.002 1.00 43.09 82 LYS A C 1
ATOM 648 O O . LYS A 1 82 ? -19.765 -15.622 36.082 1.00 43.09 82 LYS A O 1
ATOM 653 N N . VAL A 1 83 ? -20.009 -13.623 37.071 1.00 45.91 83 VAL A N 1
ATOM 654 C CA . VAL A 1 83 ? -19.942 -14.124 38.468 1.00 45.91 83 VAL A CA 1
ATOM 655 C C . VAL A 1 83 ? -21.000 -13.475 39.387 1.00 45.91 83 VAL A C 1
ATOM 657 O O . VAL A 1 83 ? -20.988 -13.688 40.588 1.00 45.91 83 VAL A O 1
ATOM 660 N N . LEU A 1 84 ? -21.980 -12.725 38.859 1.00 43.47 84 LEU A N 1
ATOM 661 C CA . LEU A 1 84 ? -23.003 -12.059 39.696 1.00 43.47 84 LEU A CA 1
ATOM 662 C C . LEU A 1 84 ? -24.463 -12.399 39.347 1.00 43.47 84 LEU A C 1
ATOM 664 O O . LEU A 1 84 ? -25.368 -11.662 39.713 1.00 43.47 84 LEU A O 1
ATOM 668 N N . THR A 1 85 ? -24.722 -13.537 38.696 1.00 51.38 85 THR A N 1
ATOM 669 C CA . THR A 1 85 ? -26.092 -14.080 38.544 1.00 51.38 85 THR A CA 1
ATOM 670 C C . THR A 1 85 ? -26.190 -15.564 38.904 1.00 51.38 85 THR A C 1
ATOM 672 O O . THR A 1 85 ? -26.837 -16.358 38.228 1.00 51.38 85 THR A O 1
ATOM 675 N N . ARG A 1 86 ? -25.550 -15.943 40.011 1.00 43.34 86 ARG A N 1
ATOM 676 C CA . ARG A 1 86 ? -26.036 -17.025 40.878 1.00 43.34 86 ARG A CA 1
ATOM 677 C C . ARG A 1 86 ? -25.991 -16.528 42.320 1.00 43.34 86 ARG A C 1
ATOM 679 O O . ARG A 1 86 ? -25.112 -16.890 43.090 1.00 43.34 86 ARG A O 1
ATOM 686 N N . GLY A 1 87 ? -26.896 -15.598 42.612 1.00 46.72 87 GLY A N 1
ATOM 687 C CA . GLY A 1 87 ? -27.525 -15.533 43.922 1.00 46.72 87 GLY A CA 1
ATOM 688 C C . GLY A 1 87 ? -28.752 -16.433 43.848 1.00 46.72 87 GLY A C 1
ATOM 689 O O . GLY A 1 87 ? -29.634 -16.160 43.036 1.00 46.72 87 GLY A O 1
ATOM 690 N N . ASP A 1 88 ? -28.647 -17.584 44.506 1.00 41.84 88 ASP A N 1
ATOM 691 C CA . ASP A 1 88 ? -29.620 -18.213 45.415 1.00 41.84 88 ASP A CA 1
ATOM 692 C C . ASP A 1 88 ? -29.115 -19.623 45.764 1.00 41.84 88 ASP A C 1
ATOM 694 O O . ASP A 1 88 ? -28.919 -20.446 44.835 1.00 41.84 88 ASP A O 1
#

Foldseek 3Di:
DDDPPPPPPPLPQPDPVVVVVLVVLLVVLQVVLVVLVVCLVVDPDPVVSVVSPVSSVVSNVSSVVSVVVVVVSPPDPDDDDDPPPPDD

Organism: NCBI:txid474950

pLDDT: mean 77.99, std 24.11, range [36.25, 98.56]